Protein AF-J4KCQ3-F1 (afdb_monomer)

Foldseek 3Di:
DPDQDPLVRAFEEEEPDPPQLQLAPPHLLNVLCVLLNHHSQNVVVPGHGPDGDDLVSQVVSLGCAYEAEDDCPVVVRPSVVVVCVNLVDPSCCPRNCSVVVLYDYQPDCLSVDPDPSVSLVSLSVNCSGPNPVRPHPPPDDDDPPVPPDD

Secondary structure (DSSP, 8-state):
-PPPPPGGGPPEEEE--SSTTTTSTTSHHHHHHHHHT-EEHHHHTT--TTPPP-HHHHHHH--SEEE-----GGGTS-HHHHHHHHHT-GGGTTSHHHHTT-EE--SSGGGG--STTHHHHHHHHHHHHHGGGS---TT----GGGGS--

Sequence (150 aa):
RLKEVPPCERKTVVVISMSPTYGSRGGLFDGLCGMAGVTNGAAEIGLTAGQALTKEHIVAVNPDVLIVPVWNDHGSYDIEKFNREYLDDPGLQTVRAIRERQIYRPHEGYIYNASQDMIFGAQDIAHAAYGDIVPLPVHRHLSVVEGLSR

Mean predicted aligned error: 5.6 Å

Nearest PDB structures (foldseek):
  6b2x-assembly2_B  TM=7.186E-01  e=3.503E-04  Yersinia pestis
  5y8b-assembly1_A  TM=6.600E-01  e=6.572E-04  Roseiflexus sp. RS-1
  6b2x-assembly1_A  TM=6.975E-01  e=3.078E-03  Yersinia pestis
  3tny-assembly1_A  TM=5.822E-01  e=4.274E-02  Bacillus cereus
  4mx8-assembly6_F  TM=5.969E-01  e=4.721E-01  Xylanimonas cellulosilytica DSM 15894

Solvent-accessible surface area (backbone atoms only — not comparable to full-atom values): 8583 Å² total; per-residue (Å²): 127,82,73,80,56,54,79,92,73,34,47,30,34,38,63,54,51,99,55,47,36,53,44,10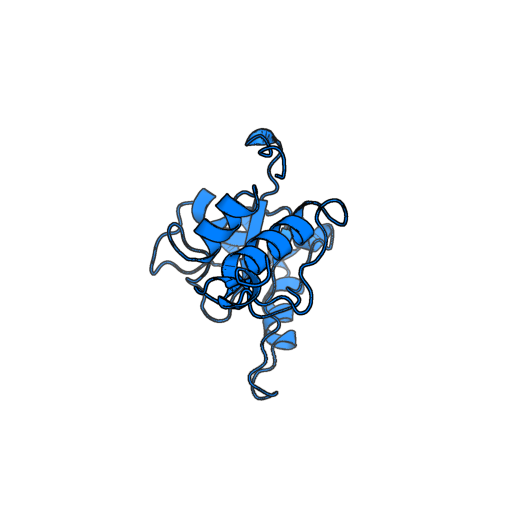,39,90,32,67,45,33,53,30,23,59,74,32,40,37,38,39,34,45,33,72,79,62,33,36,79,86,40,64,72,47,72,67,53,48,52,73,54,39,29,58,29,36,36,43,66,74,78,24,72,97,73,78,39,66,36,66,60,59,48,42,69,53,76,70,30,78,86,40,56,81,21,47,12,62,66,70,64,32,67,37,68,67,92,59,70,32,62,81,37,95,53,85,44,28,60,43,20,11,35,42,53,26,20,68,69,62,37,82,86,36,65,74,59,75,95,68,76,82,63,85,72,80,77,72,85,123

Radius of gyration: 15.69 Å; Cα contacts (8 Å, |Δi|>4): 249; chains: 1; bounding box: 38×26×57 Å

Structure (mmCIF, N/CA/C/O backbone):
data_AF-J4KCQ3-F1
#
_entry.id   AF-J4KCQ3-F1
#
loop_
_atom_site.group_PDB
_atom_site.id
_atom_site.type_symbol
_atom_site.label_atom_id
_atom_site.label_alt_id
_atom_site.label_comp_id
_atom_site.label_asym_id
_atom_site.label_entity_id
_atom_site.label_seq_id
_atom_site.pdbx_PDB_ins_code
_atom_site.Cartn_x
_atom_site.Cartn_y
_atom_site.Cartn_z
_atom_site.occupancy
_atom_site.B_iso_or_equiv
_atom_site.auth_seq_id
_atom_site.auth_comp_id
_atom_site.auth_asym_id
_atom_site.auth_atom_id
_atom_site.pdbx_PDB_model_num
ATOM 1 N N . ARG A 1 1 ? -7.948 -1.007 -24.284 1.00 40.28 1 ARG A N 1
ATOM 2 C CA . ARG A 1 1 ? -8.076 0.057 -23.259 1.00 40.28 1 ARG A CA 1
ATOM 3 C C . ARG A 1 1 ? -9.003 -0.502 -22.193 1.00 40.28 1 ARG A C 1
ATOM 5 O O . ARG A 1 1 ? -10.114 -0.865 -22.564 1.00 40.28 1 ARG A O 1
ATOM 12 N N . LEU A 1 2 ? -8.551 -0.665 -20.947 1.00 46.50 2 LEU A N 1
ATOM 13 C CA . LEU A 1 2 ? -9.486 -0.909 -19.844 1.00 46.50 2 LEU A CA 1
ATOM 14 C C . LEU A 1 2 ? -10.511 0.232 -19.886 1.00 46.50 2 LEU A C 1
ATOM 16 O O . LEU A 1 2 ? -10.121 1.392 -20.033 1.00 46.50 2 LEU A O 1
ATOM 20 N N . LYS A 1 3 ? -11.808 -0.095 -19.899 1.00 55.88 3 LYS A N 1
ATOM 21 C CA . LYS A 1 3 ? -12.841 0.922 -19.675 1.00 55.88 3 LYS A CA 1
ATOM 22 C C . LYS A 1 3 ? -12.528 1.541 -18.314 1.00 55.88 3 LYS A C 1
ATOM 24 O O . LYS A 1 3 ? -12.200 0.799 -17.392 1.00 55.88 3 LYS A O 1
ATOM 29 N N . GLU A 1 4 ? -12.545 2.867 -18.221 1.00 74.31 4 GLU A N 1
ATOM 30 C CA . GLU A 1 4 ? -12.280 3.553 -16.956 1.00 74.31 4 GLU A CA 1
ATOM 31 C C . GLU A 1 4 ? -13.200 2.980 -15.876 1.00 74.31 4 GLU A C 1
ATOM 33 O O . GLU A 1 4 ? -14.422 3.013 -16.026 1.00 74.31 4 GLU A O 1
ATOM 38 N N . VAL A 1 5 ? -12.612 2.415 -14.818 1.00 82.25 5 VAL A N 1
ATOM 39 C CA . VAL A 1 5 ? -13.381 1.930 -13.670 1.00 82.25 5 VAL A CA 1
ATOM 40 C C . VAL A 1 5 ? -14.007 3.156 -12.999 1.00 82.25 5 VAL A C 1
ATOM 42 O O . VAL A 1 5 ? -13.261 4.085 -12.632 1.00 82.25 5 VAL A O 1
ATOM 45 N N . PRO A 1 6 ? -15.347 3.212 -12.863 1.00 87.38 6 PRO A N 1
ATOM 46 C CA . PRO A 1 6 ? -16.005 4.352 -12.251 1.00 87.38 6 PRO A CA 1
ATOM 47 C C . PRO A 1 6 ? -15.518 4.524 -10.806 1.00 87.38 6 PRO A C 1
ATOM 49 O O . PRO A 1 6 ? -15.273 3.522 -10.135 1.00 87.38 6 PRO A O 1
ATOM 52 N N . PRO A 1 7 ? -15.385 5.761 -10.288 1.00 86.12 7 PRO A N 1
ATOM 53 C CA . PRO A 1 7 ? -14.803 6.003 -8.966 1.00 86.12 7 PRO A CA 1
ATOM 54 C C . PRO A 1 7 ? -15.418 5.183 -7.823 1.00 86.12 7 PRO A C 1
ATOM 56 O O . PRO A 1 7 ? -14.689 4.744 -6.944 1.00 86.12 7 PRO A O 1
ATOM 59 N N . CYS A 1 8 ? -16.731 4.931 -7.852 1.00 87.94 8 CYS A N 1
ATOM 60 C CA . CYS A 1 8 ? -17.436 4.142 -6.835 1.00 87.94 8 CYS A CA 1
ATOM 61 C C . CYS A 1 8 ? -17.141 2.633 -6.875 1.00 87.94 8 CYS A C 1
ATOM 63 O O . CYS A 1 8 ? -17.449 1.936 -5.912 1.00 87.94 8 CYS A O 1
ATOM 65 N N . GLU A 1 9 ? -16.566 2.127 -7.966 1.00 90.75 9 GLU A N 1
ATOM 66 C CA . GLU A 1 9 ? -16.207 0.714 -8.142 1.00 90.75 9 GLU A CA 1
ATOM 67 C C . GLU A 1 9 ? -14.705 0.464 -7.942 1.00 90.75 9 GLU A C 1
ATOM 69 O O . GLU A 1 9 ? -14.260 -0.686 -7.944 1.00 90.75 9 GLU A O 1
ATOM 74 N N . ARG A 1 10 ? -13.910 1.527 -7.758 1.00 95.50 10 ARG A N 1
ATOM 75 C CA . ARG A 1 10 ? -12.462 1.410 -7.578 1.00 95.50 10 ARG A CA 1
ATOM 76 C C . ARG A 1 10 ? -12.137 0.779 -6.235 1.00 95.50 10 ARG A C 1
ATOM 78 O O . ARG A 1 10 ? -12.600 1.245 -5.198 1.00 95.50 10 ARG A O 1
ATOM 85 N N . LYS A 1 11 ? -11.281 -0.240 -6.257 1.00 97.88 11 LYS A N 1
ATOM 86 C CA . LYS A 1 11 ? -10.711 -0.819 -5.037 1.00 97.88 11 LYS A CA 1
ATOM 87 C C . LYS A 1 11 ? -9.741 0.159 -4.383 1.00 97.88 11 LYS A C 1
ATOM 89 O O . LYS A 1 11 ? -8.966 0.813 -5.085 1.00 97.88 11 LYS A O 1
ATOM 94 N N . THR A 1 12 ? -9.748 0.228 -3.057 1.00 98.50 12 THR A N 1
ATOM 95 C CA . THR A 1 12 ? -8.754 0.993 -2.297 1.00 98.50 12 THR A CA 1
ATOM 96 C C . THR A 1 12 ? -7.517 0.137 -2.052 1.00 98.50 12 THR A C 1
ATOM 98 O O . THR A 1 12 ? -7.601 -0.958 -1.496 1.00 98.50 12 THR A O 1
ATOM 101 N N . VAL A 1 13 ? -6.354 0.647 -2.452 1.00 98.50 13 VAL A N 1
ATOM 102 C CA . VAL A 1 13 ? -5.063 -0.040 -2.370 1.00 98.50 13 VAL A CA 1
ATOM 103 C C . VAL A 1 13 ? -4.105 0.766 -1.502 1.00 98.50 13 VAL A C 1
ATOM 105 O O . VAL A 1 13 ? -4.005 1.989 -1.627 1.00 98.50 13 VAL A O 1
ATOM 108 N N . VAL A 1 14 ? -3.374 0.073 -0.633 1.00 98.31 14 VAL A N 1
ATOM 109 C CA . VAL A 1 14 ? -2.279 0.637 0.168 1.00 98.31 14 VAL A CA 1
ATOM 110 C C . VAL A 1 14 ? -1.010 -0.163 -0.088 1.00 98.31 14 VAL A C 1
ATOM 112 O O . VAL A 1 14 ? -1.052 -1.388 -0.141 1.00 98.31 14 VAL A O 1
ATOM 115 N N . VAL A 1 15 ? 0.124 0.528 -0.210 1.00 97.19 15 VAL A N 1
ATOM 116 C CA . VAL A 1 15 ? 1.456 -0.084 -0.262 1.00 97.19 15 VAL A CA 1
ATOM 117 C C . VAL A 1 15 ? 2.199 0.164 1.044 1.00 97.19 15 VAL A C 1
ATOM 119 O O . VAL A 1 15 ? 2.328 1.304 1.491 1.00 97.19 15 VAL A O 1
ATOM 122 N N . ILE A 1 16 ? 2.710 -0.905 1.647 1.00 95.25 16 ILE A N 1
ATOM 123 C CA . ILE A 1 16 ? 3.712 -0.815 2.709 1.00 95.25 16 ILE A CA 1
ATOM 124 C C . ILE A 1 16 ? 5.086 -0.853 2.034 1.00 95.25 16 ILE A C 1
ATOM 126 O O . ILE A 1 16 ? 5.298 -1.565 1.055 1.00 95.25 16 ILE A O 1
ATOM 130 N N . SER A 1 17 ? 6.031 -0.053 2.518 1.00 92.19 17 SER A N 1
ATOM 131 C CA . SER A 1 17 ? 7.371 0.041 1.943 1.00 92.19 17 SER A CA 1
ATOM 132 C C . SER A 1 17 ? 8.400 0.294 3.034 1.00 92.19 17 SER A C 1
ATOM 134 O O . SER A 1 17 ? 8.111 0.963 4.025 1.00 92.19 17 SER A O 1
ATOM 136 N N . MET A 1 18 ? 9.625 -0.188 2.815 1.00 88.50 18 MET A N 1
ATOM 137 C CA . MET A 1 18 ? 10.792 0.178 3.627 1.00 88.50 18 MET A CA 1
ATOM 138 C C . MET A 1 18 ? 11.070 1.691 3.573 1.00 88.50 18 MET A C 1
ATOM 140 O O . MET A 1 18 ? 11.690 2.238 4.479 1.00 88.50 18 MET A O 1
ATOM 144 N N . SER A 1 19 ? 10.584 2.379 2.531 1.00 91.00 19 SER A N 1
ATOM 145 C CA . SER A 1 19 ? 10.477 3.837 2.489 1.00 91.00 19 SER A CA 1
ATOM 146 C C . SER A 1 19 ? 9.050 4.251 2.885 1.00 91.00 19 SER A C 1
ATOM 148 O O . SER A 1 19 ? 8.142 4.193 2.051 1.00 91.00 19 SER A O 1
ATOM 150 N N . PRO A 1 20 ? 8.805 4.666 4.142 1.00 91.00 20 PRO A N 1
ATOM 151 C CA . PRO A 1 20 ? 7.450 4.809 4.684 1.00 91.00 20 PRO A CA 1
ATOM 152 C C . PRO A 1 20 ? 6.631 5.949 4.055 1.00 91.00 20 PRO A C 1
ATOM 154 O O . PRO A 1 20 ? 5.424 6.030 4.268 1.00 91.00 20 PRO A O 1
ATOM 157 N N . THR A 1 21 ? 7.259 6.833 3.277 1.00 93.81 21 THR A N 1
ATOM 158 C CA . THR A 1 21 ? 6.611 7.964 2.587 1.00 93.81 21 THR A CA 1
ATOM 159 C C . THR A 1 21 ? 6.223 7.648 1.136 1.00 93.81 21 THR A C 1
ATOM 161 O O . THR A 1 21 ? 5.572 8.462 0.477 1.00 93.81 21 THR A O 1
ATOM 164 N N . TYR A 1 22 ? 6.602 6.473 0.623 1.00 94.12 22 TYR A N 1
ATOM 165 C CA . TYR A 1 22 ? 6.498 6.112 -0.794 1.00 94.12 22 TYR A CA 1
ATOM 166 C C . TYR A 1 22 ? 5.060 6.146 -1.356 1.00 94.12 22 TYR A C 1
ATOM 168 O O . TYR A 1 22 ? 4.862 6.532 -2.505 1.00 94.12 22 TYR A O 1
ATOM 176 N N . GLY A 1 23 ? 4.054 5.801 -0.545 1.00 93.50 23 GLY A N 1
ATOM 177 C CA . GLY A 1 23 ? 2.642 5.789 -0.956 1.00 93.50 23 GLY A CA 1
ATOM 178 C C . GLY A 1 23 ? 1.947 7.159 -0.977 1.00 93.50 23 GLY A C 1
ATOM 179 O O . GLY A 1 23 ? 0.762 7.229 -1.298 1.00 93.50 23 GLY A O 1
ATOM 180 N N . SER A 1 24 ? 2.637 8.240 -0.605 1.00 94.31 24 SER A N 1
ATOM 181 C CA . SER A 1 24 ? 2.030 9.570 -0.462 1.00 94.31 24 SER A CA 1
ATOM 182 C C . SER A 1 24 ? 1.490 10.151 -1.778 1.00 94.31 24 SER A C 1
ATOM 184 O O . SER A 1 24 ? 1.930 9.815 -2.881 1.00 94.31 24 SER A O 1
ATOM 186 N N . ARG A 1 25 ? 0.513 11.056 -1.648 1.00 96.75 25 ARG A N 1
ATOM 187 C CA . ARG A 1 25 ? -0.117 11.779 -2.756 1.00 96.75 25 ARG A CA 1
ATOM 188 C C . ARG A 1 25 ? 0.919 12.495 -3.623 1.00 96.75 25 ARG A C 1
ATOM 190 O O . ARG A 1 25 ? 1.821 13.152 -3.106 1.00 96.75 25 ARG A O 1
ATOM 197 N N . GLY A 1 26 ? 0.737 12.422 -4.940 1.00 94.12 26 GLY A N 1
ATOM 198 C CA . GLY A 1 26 ? 1.627 13.034 -5.929 1.00 94.12 26 GLY A CA 1
ATOM 199 C C . GLY A 1 26 ? 2.943 12.281 -6.161 1.00 94.12 26 GLY A C 1
ATOM 200 O O . GLY A 1 26 ? 3.723 12.692 -7.017 1.00 94.12 26 GLY A O 1
ATOM 201 N N . GLY A 1 27 ? 3.196 11.191 -5.429 1.00 93.75 27 GLY A N 1
ATOM 202 C CA . GLY A 1 27 ? 4.321 10.293 -5.673 1.00 93.75 27 GLY A CA 1
ATOM 203 C C . GLY A 1 27 ? 4.073 9.320 -6.831 1.00 93.75 27 GLY A C 1
ATOM 204 O O . GLY A 1 27 ? 2.981 9.249 -7.394 1.00 93.75 27 GLY A O 1
ATOM 205 N N . LEU A 1 28 ? 5.095 8.518 -7.152 1.00 94.12 28 LEU A N 1
ATOM 206 C CA . LEU A 1 28 ? 5.020 7.494 -8.202 1.00 94.12 28 LEU A CA 1
ATOM 207 C C . LEU A 1 28 ? 3.837 6.543 -7.983 1.00 94.12 28 LEU A C 1
ATOM 209 O O . LEU A 1 28 ? 3.037 6.346 -8.893 1.00 94.12 28 LEU A O 1
ATOM 213 N N . PHE A 1 29 ? 3.699 5.999 -6.771 1.00 95.81 29 PHE A N 1
ATOM 214 C CA . PHE A 1 29 ? 2.633 5.050 -6.455 1.00 95.81 29 PHE A CA 1
ATOM 215 C C . PHE A 1 29 ? 1.233 5.643 -6.669 1.00 95.81 29 PHE A C 1
ATOM 217 O O . PHE A 1 29 ? 0.355 4.970 -7.200 1.00 95.81 29 PHE A O 1
ATOM 224 N N . ASP A 1 30 ? 1.036 6.920 -6.332 1.00 96.56 30 ASP A N 1
ATOM 225 C CA . ASP A 1 30 ? -0.230 7.624 -6.553 1.00 96.56 30 ASP A CA 1
ATOM 226 C C . ASP A 1 30 ? -0.573 7.725 -8.049 1.00 96.56 30 ASP A C 1
ATOM 228 O O . ASP A 1 30 ? -1.698 7.434 -8.464 1.00 96.56 30 ASP A O 1
ATOM 232 N N . GLY A 1 31 ? 0.424 8.049 -8.880 1.00 94.88 31 GLY A N 1
ATOM 233 C CA . GLY A 1 31 ? 0.283 8.052 -10.337 1.00 94.88 31 GLY A CA 1
ATOM 234 C C . GLY A 1 31 ? -0.063 6.671 -10.900 1.00 94.88 31 GLY A C 1
ATOM 235 O O . GLY A 1 31 ? -0.973 6.547 -11.723 1.00 94.88 31 GLY A O 1
ATOM 236 N N . LEU A 1 32 ? 0.604 5.623 -10.408 1.00 95.19 32 LEU A N 1
ATOM 237 C CA . LEU A 1 32 ? 0.323 4.244 -10.805 1.00 95.19 32 LEU A CA 1
ATOM 238 C C . LEU A 1 32 ? -1.092 3.808 -10.416 1.00 95.19 32 LEU A C 1
ATOM 240 O O . LEU A 1 32 ? -1.771 3.188 -11.231 1.00 95.19 32 LEU A O 1
ATOM 244 N N . CYS A 1 33 ? -1.572 4.177 -9.226 1.00 95.75 33 CYS A N 1
ATOM 245 C CA . CYS A 1 33 ? -2.952 3.926 -8.808 1.00 95.75 33 CYS A CA 1
ATOM 246 C C . CYS A 1 33 ? -3.964 4.589 -9.755 1.00 95.75 33 CYS A C 1
ATOM 248 O O . CYS 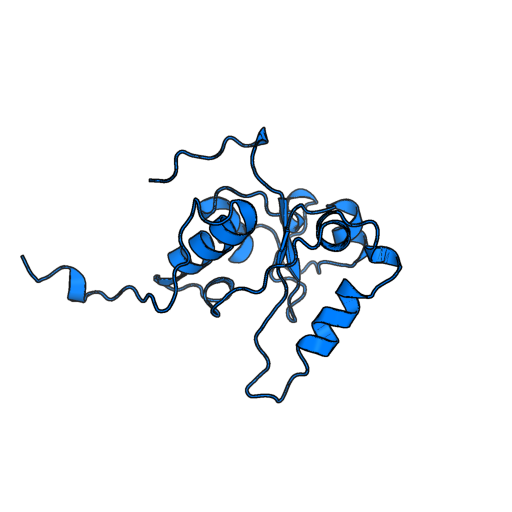A 1 33 ? -4.948 3.961 -10.155 1.00 95.75 33 CYS A O 1
ATOM 250 N N . GLY A 1 34 ? -3.690 5.828 -10.178 1.00 94.88 34 GLY A N 1
ATOM 251 C CA . GLY A 1 34 ? -4.492 6.525 -11.183 1.00 94.88 34 GLY A CA 1
ATOM 252 C C . GLY A 1 34 ? -4.546 5.780 -12.521 1.00 94.88 34 GLY A C 1
ATOM 253 O O . GLY A 1 34 ? -5.628 5.594 -13.076 1.00 94.88 34 GLY A O 1
ATOM 254 N N . MET A 1 35 ? -3.400 5.298 -13.012 1.00 93.12 35 MET A N 1
ATOM 255 C CA . MET A 1 35 ? -3.301 4.515 -14.253 1.00 93.12 35 MET A CA 1
ATOM 256 C C . MET A 1 35 ? -3.981 3.142 -14.148 1.00 93.12 35 MET A C 1
ATOM 258 O O . MET A 1 35 ? -4.605 2.687 -15.106 1.00 93.12 35 MET A O 1
ATOM 262 N N . ALA A 1 36 ? -3.877 2.498 -12.985 1.00 93.81 36 ALA A N 1
ATOM 263 C CA . ALA A 1 36 ? -4.481 1.205 -12.678 1.00 93.81 36 ALA A CA 1
ATOM 264 C C . ALA A 1 36 ? -6.006 1.280 -12.488 1.00 93.81 36 ALA A C 1
ATOM 266 O O . ALA A 1 36 ? -6.683 0.252 -12.476 1.00 93.81 36 ALA A O 1
ATOM 267 N N . GLY A 1 37 ? -6.558 2.488 -12.328 1.00 95.12 37 GLY A N 1
ATOM 268 C CA . GLY A 1 37 ? -7.971 2.685 -12.033 1.00 95.12 37 GLY A CA 1
ATOM 269 C C . GLY A 1 37 ? -8.344 2.219 -10.627 1.00 95.12 37 GLY A C 1
ATOM 270 O O . GLY A 1 37 ? -9.427 1.674 -10.447 1.00 95.12 37 GLY A O 1
ATOM 271 N N . VAL A 1 38 ? -7.467 2.412 -9.641 1.00 97.06 38 VAL A N 1
ATOM 272 C CA . VAL A 1 38 ? -7.712 2.116 -8.218 1.00 97.06 38 VAL A CA 1
ATOM 273 C C . VAL A 1 38 ? -7.650 3.402 -7.386 1.00 97.06 38 VAL A C 1
ATOM 275 O O . VAL A 1 38 ? -7.258 4.460 -7.884 1.00 97.06 38 VAL A O 1
ATOM 278 N N . THR A 1 39 ? -8.040 3.330 -6.117 1.00 97.94 39 THR A N 1
ATOM 279 C CA . THR A 1 39 ? -7.905 4.436 -5.159 1.00 97.94 39 THR A CA 1
ATOM 280 C C . THR A 1 39 ? -6.648 4.232 -4.317 1.00 97.94 39 THR A C 1
ATOM 282 O O . THR A 1 39 ? -6.501 3.201 -3.666 1.00 97.94 39 THR A O 1
ATOM 285 N N . ASN A 1 40 ? -5.737 5.209 -4.302 1.00 98.12 40 ASN A N 1
ATOM 286 C CA . ASN A 1 40 ? -4.603 5.203 -3.377 1.00 98.12 40 ASN A CA 1
ATOM 287 C C . ASN A 1 40 ? -5.080 5.601 -1.973 1.00 98.12 40 ASN A C 1
ATOM 289 O O . ASN A 1 40 ? -5.360 6.774 -1.720 1.00 98.12 40 ASN A O 1
ATOM 293 N N . GLY A 1 41 ? -5.132 4.638 -1.056 1.00 98.12 41 GLY A N 1
ATOM 294 C CA . GLY A 1 41 ? -5.652 4.860 0.290 1.00 98.12 41 GLY A CA 1
ATOM 295 C C . GLY A 1 41 ? -4.845 5.872 1.109 1.00 98.12 41 GLY A C 1
ATOM 296 O O . GLY A 1 41 ? -5.419 6.676 1.835 1.00 98.12 41 GLY A O 1
ATOM 297 N N . ALA A 1 42 ? -3.518 5.915 0.945 1.00 97.50 42 ALA A N 1
ATOM 298 C CA . ALA A 1 42 ? -2.679 6.906 1.625 1.00 97.50 42 ALA A CA 1
ATOM 299 C C . ALA A 1 42 ? -2.986 8.335 1.147 1.00 97.50 42 ALA A C 1
ATOM 301 O O . ALA A 1 42 ? -3.067 9.266 1.950 1.00 97.50 42 ALA A O 1
ATOM 302 N N . ALA A 1 43 ? -3.201 8.511 -0.159 1.00 96.94 43 ALA A N 1
ATOM 303 C CA . ALA A 1 43 ? -3.619 9.794 -0.703 1.00 96.94 43 ALA A CA 1
ATOM 304 C C . ALA A 1 43 ? -5.042 10.158 -0.257 1.00 96.94 43 ALA A C 1
ATOM 306 O O . ALA A 1 43 ? -5.284 11.326 0.049 1.00 96.94 43 ALA A O 1
ATOM 307 N N . GLU A 1 44 ? -5.968 9.196 -0.191 1.00 96.19 44 GLU A N 1
ATOM 308 C CA . GLU A 1 44 ? -7.365 9.395 0.230 1.00 96.19 44 GLU A CA 1
ATOM 309 C C . GLU A 1 44 ? -7.470 10.060 1.610 1.00 96.19 44 GLU A C 1
ATOM 311 O O . GLU A 1 44 ? -8.206 11.033 1.764 1.00 96.19 44 GLU A O 1
ATOM 316 N N . ILE A 1 45 ? -6.651 9.626 2.573 1.00 96.25 45 ILE A N 1
ATOM 317 C CA . ILE A 1 45 ? -6.576 10.237 3.913 1.00 96.25 45 ILE A CA 1
ATOM 318 C C . ILE A 1 45 ? -5.677 11.485 3.980 1.00 96.25 45 ILE A C 1
ATOM 320 O O . ILE A 1 45 ? -5.441 12.029 5.055 1.00 96.25 45 ILE A O 1
ATOM 324 N N . GLY A 1 46 ? -5.170 11.954 2.840 1.00 95.94 46 GLY A N 1
ATOM 325 C CA . GLY A 1 46 ? -4.451 13.221 2.730 1.00 95.94 46 GLY A CA 1
ATOM 326 C C . GLY A 1 46 ? -2.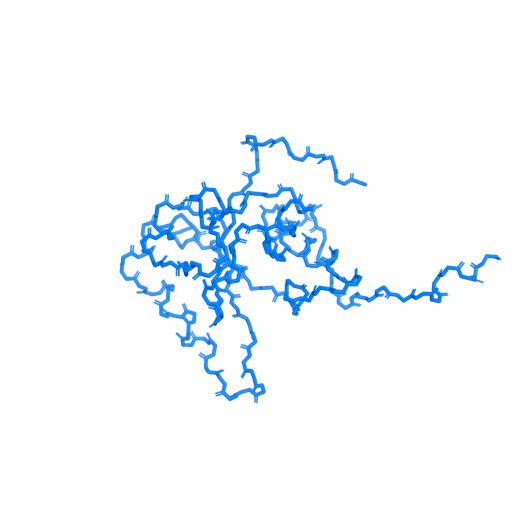954 13.162 3.027 1.00 95.94 46 GLY A C 1
ATOM 327 O O . GLY A 1 46 ? -2.362 14.223 3.218 1.00 95.94 46 GLY A O 1
ATOM 328 N N . LEU A 1 47 ? -2.316 11.983 3.036 1.00 97.19 47 LEU A N 1
ATOM 329 C CA . LEU A 1 47 ? -0.860 11.912 3.196 1.00 97.19 47 LEU A CA 1
ATOM 330 C C . LEU A 1 47 ? -0.156 12.517 1.980 1.00 97.19 47 LEU A C 1
ATOM 332 O O . LEU A 1 47 ? -0.382 12.117 0.838 1.00 97.19 47 LEU A O 1
ATOM 336 N N . THR A 1 48 ? 0.734 13.464 2.244 1.00 96.12 48 THR A N 1
ATOM 337 C CA . THR A 1 48 ? 1.543 14.188 1.258 1.00 96.12 48 THR A CA 1
ATOM 338 C C . THR A 1 48 ? 3.035 13.909 1.459 1.00 96.12 48 THR A C 1
ATOM 340 O O . THR A 1 48 ? 3.432 13.196 2.384 1.00 96.12 48 THR A O 1
ATOM 343 N N . ALA A 1 49 ? 3.874 14.425 0.558 1.00 92.25 49 ALA A N 1
ATOM 344 C CA . ALA A 1 49 ? 5.309 14.159 0.556 1.00 92.25 49 ALA A CA 1
ATOM 345 C C . ALA A 1 49 ? 5.966 14.420 1.928 1.00 92.25 49 ALA A C 1
ATOM 347 O O . ALA A 1 49 ? 5.763 15.461 2.549 1.00 92.25 49 ALA A O 1
ATOM 348 N N . GLY A 1 50 ? 6.773 13.461 2.390 1.00 91.06 50 GLY A N 1
ATOM 349 C CA . GLY A 1 50 ? 7.449 13.510 3.693 1.00 91.06 50 GLY A CA 1
ATOM 350 C C . GLY A 1 50 ? 6.631 12.955 4.865 1.00 91.06 50 GLY A C 1
ATOM 351 O O . GLY A 1 50 ? 7.202 12.714 5.926 1.00 91.06 50 GLY A O 1
ATOM 352 N N . GLN A 1 51 ? 5.333 12.690 4.688 1.00 95.00 51 GLN A N 1
ATOM 353 C CA . GLN A 1 51 ? 4.493 12.077 5.718 1.00 95.00 51 GLN A CA 1
ATOM 354 C C . GLN A 1 51 ? 4.516 10.551 5.595 1.00 95.00 51 GLN A C 1
ATOM 356 O O . GLN A 1 51 ? 4.270 9.992 4.526 1.00 95.00 51 GLN A O 1
ATOM 361 N N . ALA A 1 52 ? 4.840 9.877 6.696 1.00 95.56 52 ALA A N 1
ATOM 362 C CA . ALA A 1 52 ? 4.906 8.424 6.756 1.00 95.56 52 ALA A CA 1
ATOM 363 C C . ALA A 1 52 ? 3.507 7.797 6.872 1.00 95.56 52 ALA A C 1
ATOM 365 O O . ALA A 1 52 ? 2.664 8.260 7.646 1.00 95.56 52 ALA A O 1
ATOM 366 N N . LEU A 1 53 ? 3.285 6.696 6.155 1.00 97.12 53 LEU A N 1
ATOM 367 C CA . LEU A 1 53 ? 2.165 5.799 6.422 1.00 97.12 53 LEU A CA 1
ATOM 368 C C . LEU A 1 53 ? 2.399 5.102 7.773 1.00 97.12 53 LEU A C 1
ATOM 370 O O . LEU A 1 53 ? 3.450 4.499 7.983 1.00 97.12 53 LEU A O 1
ATOM 374 N N . THR A 1 54 ? 1.426 5.175 8.682 1.00 97.31 54 THR A N 1
ATOM 375 C CA . THR A 1 54 ? 1.480 4.504 9.993 1.00 97.31 54 THR A CA 1
ATOM 376 C C . THR A 1 54 ? 0.472 3.360 10.039 1.00 97.31 54 THR A C 1
ATOM 378 O O . THR A 1 54 ? -0.386 3.240 9.162 1.00 97.31 54 THR A O 1
ATOM 381 N N . LYS A 1 55 ? 0.538 2.518 11.073 1.00 97.88 55 LYS A N 1
ATOM 382 C CA . LYS A 1 55 ? -0.423 1.421 11.252 1.00 97.88 55 LYS A CA 1
ATOM 383 C C . LYS A 1 55 ? -1.841 1.950 11.486 1.00 97.88 55 LYS A C 1
ATOM 385 O O . LYS A 1 55 ? -2.792 1.426 10.920 1.00 97.88 55 LYS A O 1
ATOM 390 N N . GLU A 1 56 ? -1.980 3.050 12.217 1.00 97.81 56 GLU A N 1
ATOM 391 C CA . GLU A 1 56 ? -3.258 3.728 12.458 1.00 97.81 56 GLU A CA 1
ATOM 392 C C . GLU A 1 56 ? -3.858 4.260 11.154 1.00 97.81 56 GLU A C 1
ATOM 394 O O . GLU A 1 56 ? -5.061 4.134 10.934 1.00 97.81 56 GLU A O 1
ATOM 399 N N . HIS A 1 57 ? -3.023 4.786 10.251 1.00 98.25 57 HIS A N 1
ATOM 400 C CA . HIS A 1 57 ? -3.463 5.166 8.911 1.00 98.25 57 HIS A CA 1
ATOM 401 C C . HIS A 1 57 ? -3.984 3.959 8.119 1.00 98.25 57 HIS A C 1
ATOM 403 O O . HIS A 1 57 ? -5.019 4.068 7.469 1.00 98.25 57 HIS A O 1
ATOM 409 N N . ILE A 1 58 ? -3.328 2.796 8.204 1.00 98.38 58 ILE A N 1
ATOM 410 C CA . ILE A 1 58 ? -3.796 1.567 7.539 1.00 98.38 58 ILE A CA 1
ATOM 411 C C . ILE A 1 58 ? -5.167 1.135 8.087 1.00 98.38 58 ILE A C 1
ATOM 413 O O . ILE A 1 58 ? -6.045 0.775 7.302 1.00 98.38 58 ILE A O 1
ATOM 417 N N . VAL A 1 59 ? -5.384 1.222 9.405 1.00 98.31 59 VAL A N 1
ATOM 418 C CA . VAL A 1 59 ? -6.696 0.957 10.030 1.00 98.31 59 VAL A CA 1
ATOM 419 C C . VAL A 1 59 ? -7.751 1.958 9.558 1.00 98.31 59 VAL A C 1
ATOM 421 O O . VAL A 1 59 ? -8.860 1.551 9.224 1.00 98.31 59 VAL A O 1
ATOM 424 N N . ALA A 1 60 ? -7.414 3.250 9.510 1.00 97.44 60 ALA A N 1
ATOM 425 C CA . ALA A 1 60 ? -8.337 4.309 9.102 1.00 97.44 60 ALA A CA 1
ATOM 426 C C . ALA A 1 60 ? -8.763 4.185 7.631 1.00 97.44 60 ALA A C 1
ATOM 428 O O . ALA A 1 60 ? -9.938 4.361 7.318 1.00 97.44 60 ALA A O 1
ATOM 429 N N . VAL A 1 61 ? -7.821 3.853 6.744 1.00 98.00 61 VAL A N 1
ATOM 430 C CA . VAL A 1 61 ? -8.083 3.605 5.318 1.00 98.00 61 VAL A CA 1
ATOM 431 C C . VAL A 1 61 ? -8.875 2.314 5.115 1.00 98.00 61 VAL A C 1
ATOM 433 O O . VAL A 1 61 ? -9.772 2.268 4.279 1.00 98.00 61 VAL A O 1
ATOM 436 N N . ASN A 1 62 ? -8.533 1.258 5.860 1.00 98.50 62 ASN A N 1
ATOM 437 C CA . ASN A 1 62 ? -9.133 -0.071 5.750 1.00 98.50 62 ASN A CA 1
ATOM 438 C C . ASN A 1 62 ? -9.172 -0.617 4.297 1.00 98.50 62 ASN A C 1
ATOM 440 O O . ASN A 1 62 ? -10.257 -0.884 3.769 1.00 98.50 62 ASN A O 1
ATOM 444 N N . PRO A 1 63 ? -8.007 -0.761 3.631 1.00 98.62 63 PRO A N 1
ATOM 445 C CA . PRO A 1 63 ? -7.929 -1.025 2.194 1.00 98.62 63 PRO A CA 1
ATOM 446 C C . PRO A 1 63 ? -8.525 -2.376 1.778 1.00 98.62 63 PRO A C 1
ATOM 448 O O . PRO A 1 63 ? -8.523 -3.338 2.550 1.00 98.62 63 PRO A O 1
ATOM 451 N N . ASP A 1 64 ? -8.956 -2.459 0.517 1.00 98.69 64 ASP A N 1
ATOM 452 C CA . ASP A 1 64 ? -9.342 -3.713 -0.137 1.00 98.69 64 ASP A CA 1
ATOM 453 C C . ASP A 1 64 ? -8.129 -4.595 -0.432 1.00 98.69 64 ASP A C 1
ATOM 455 O O . ASP A 1 64 ? -8.222 -5.810 -0.301 1.00 98.69 64 ASP A O 1
ATOM 459 N N . VAL A 1 65 ? -6.997 -3.990 -0.810 1.00 98.56 65 VAL A N 1
ATOM 460 C CA . VAL A 1 65 ? -5.747 -4.696 -1.125 1.00 98.56 65 VAL A CA 1
ATOM 461 C C . VAL A 1 65 ? -4.580 -4.050 -0.393 1.00 98.56 65 VAL A C 1
ATOM 463 O O . VAL A 1 65 ? -4.406 -2.828 -0.421 1.00 98.56 65 VAL A O 1
ATOM 466 N N . LEU A 1 66 ? -3.747 -4.886 0.224 1.00 98.44 66 LEU A N 1
ATOM 467 C CA . LEU A 1 66 ? -2.501 -4.473 0.855 1.00 98.44 66 LEU A CA 1
ATOM 468 C C . LEU A 1 66 ? -1.317 -5.025 0.062 1.00 98.44 66 LEU A C 1
ATOM 470 O O . LEU A 1 66 ? -1.094 -6.234 0.022 1.00 98.44 66 LEU A O 1
ATOM 474 N N . ILE A 1 67 ? -0.558 -4.131 -0.564 1.00 97.19 67 ILE A N 1
ATOM 475 C CA . ILE A 1 67 ? 0.673 -4.468 -1.275 1.00 97.19 67 ILE A CA 1
ATOM 476 C C . ILE A 1 67 ? 1.825 -4.481 -0.271 1.00 97.19 67 ILE A C 1
ATOM 478 O O . ILE A 1 67 ? 2.050 -3.497 0.439 1.00 97.19 67 ILE A O 1
ATOM 482 N N . VAL A 1 68 ? 2.567 -5.587 -0.234 1.00 95.38 68 VAL A N 1
ATOM 483 C CA . VAL A 1 68 ? 3.748 -5.760 0.621 1.00 95.38 68 VAL A CA 1
ATOM 484 C C . VAL A 1 68 ? 5.019 -5.854 -0.228 1.00 95.38 68 VAL A C 1
ATOM 486 O O . VAL A 1 68 ? 4.972 -6.379 -1.344 1.00 95.38 68 VAL A O 1
ATOM 489 N N . PRO A 1 69 ? 6.161 -5.339 0.254 1.00 91.19 69 PRO A N 1
ATOM 490 C CA . PRO A 1 69 ? 7.394 -5.349 -0.514 1.00 91.19 69 PRO A CA 1
ATOM 491 C C . PRO A 1 69 ? 7.975 -6.765 -0.634 1.00 91.19 69 PRO A C 1
ATOM 493 O O . PRO A 1 69 ? 7.813 -7.611 0.247 1.00 91.19 69 PRO A O 1
ATOM 496 N N . VAL A 1 70 ? 8.684 -6.998 -1.741 1.00 86.94 70 VAL A N 1
ATOM 497 C CA . VAL A 1 70 ? 9.367 -8.269 -2.059 1.00 86.94 70 VAL A CA 1
ATOM 498 C C . VAL A 1 70 ? 10.888 -8.128 -2.164 1.00 86.94 70 VAL A C 1
ATOM 500 O O . VAL A 1 70 ? 11.605 -9.124 -2.176 1.00 86.94 70 VAL A O 1
ATOM 503 N N . TRP A 1 71 ? 11.400 -6.897 -2.251 1.00 80.81 71 TRP A N 1
ATOM 504 C CA . TRP A 1 71 ? 12.832 -6.643 -2.398 1.00 80.81 71 TRP A CA 1
ATOM 505 C C . TRP A 1 71 ? 13.570 -6.916 -1.084 1.00 80.81 71 TRP A C 1
ATOM 507 O O . TRP A 1 71 ? 13.183 -6.403 -0.038 1.00 80.81 71 TRP A O 1
ATOM 517 N N . ASN A 1 72 ? 14.636 -7.715 -1.149 1.00 78.06 72 ASN A N 1
ATOM 518 C CA . ASN A 1 72 ? 15.375 -8.208 0.016 1.00 78.06 72 ASN A CA 1
ATOM 519 C C . ASN A 1 72 ? 16.885 -7.900 -0.027 1.00 78.06 72 ASN A C 1
ATOM 521 O O . ASN A 1 72 ? 17.649 -8.527 0.704 1.00 78.06 72 ASN A O 1
ATOM 525 N N . ASP A 1 73 ? 17.323 -6.983 -0.897 1.00 75.69 73 ASP A N 1
ATOM 526 C CA . ASP A 1 73 ? 18.731 -6.586 -1.069 1.00 75.69 73 ASP A CA 1
ATOM 527 C C . ASP A 1 73 ? 19.718 -7.764 -1.187 1.00 75.69 73 ASP A C 1
ATOM 529 O O . ASP A 1 73 ? 20.623 -7.939 -0.366 1.00 75.69 73 ASP A O 1
ATOM 533 N N . HIS A 1 74 ? 19.490 -8.652 -2.160 1.00 76.19 74 HIS A N 1
ATOM 534 C CA . HIS A 1 74 ? 20.285 -9.875 -2.344 1.00 76.19 74 HIS A CA 1
ATOM 535 C C . HIS A 1 74 ? 20.382 -10.754 -1.077 1.00 76.19 74 HIS A C 1
ATOM 537 O O . HIS A 1 74 ? 21.370 -11.457 -0.870 1.00 76.19 74 HIS A O 1
ATOM 543 N N . GLY A 1 75 ? 19.343 -10.732 -0.236 1.00 73.31 75 GLY A N 1
ATOM 544 C CA . GLY A 1 75 ? 19.267 -11.488 1.017 1.00 73.31 75 GLY A CA 1
ATOM 545 C C . GLY A 1 75 ? 19.798 -10.748 2.248 1.00 73.31 75 GLY A C 1
ATOM 546 O O . GLY A 1 75 ? 19.758 -11.307 3.341 1.00 73.31 75 GLY A O 1
ATOM 547 N N . SER A 1 76 ? 20.259 -9.504 2.102 1.00 78.31 76 SER A N 1
ATOM 548 C CA . SER A 1 76 ? 20.749 -8.683 3.221 1.00 78.31 76 SER A CA 1
ATOM 549 C C . SER A 1 76 ? 19.615 -8.131 4.090 1.00 78.31 76 SER A C 1
ATOM 551 O O . SER A 1 76 ? 19.848 -7.742 5.235 1.00 78.31 76 SER A O 1
ATOM 553 N N . TYR A 1 77 ? 18.384 -8.111 3.569 1.00 80.75 77 TYR A N 1
ATOM 554 C CA . TYR A 1 77 ? 17.201 -7.633 4.275 1.00 80.75 77 TYR A CA 1
ATOM 555 C C . TYR A 1 77 ? 16.168 -8.751 4.460 1.00 80.75 77 TYR A C 1
ATOM 557 O O . TYR A 1 77 ? 15.732 -9.380 3.495 1.00 80.75 77 TYR A O 1
ATOM 565 N N . ASP A 1 78 ? 15.732 -8.985 5.702 1.00 88.25 78 ASP A N 1
ATOM 566 C CA . ASP A 1 78 ? 14.665 -9.947 6.008 1.00 88.25 78 ASP A CA 1
ATOM 567 C C . ASP A 1 78 ? 13.295 -9.327 5.701 1.00 88.25 78 ASP A C 1
ATOM 569 O O . ASP A 1 78 ? 12.584 -8.822 6.575 1.00 88.25 78 ASP A O 1
ATOM 573 N N . ILE A 1 79 ? 12.947 -9.336 4.414 1.00 89.75 79 ILE A N 1
ATOM 574 C CA . ILE A 1 79 ? 11.704 -8.742 3.923 1.00 89.75 79 ILE A CA 1
ATOM 575 C C . ILE A 1 79 ? 10.464 -9.438 4.487 1.00 89.75 79 ILE A C 1
ATOM 577 O O . ILE A 1 79 ? 9.451 -8.797 4.751 1.00 89.75 79 ILE A O 1
ATOM 581 N N . GLU A 1 80 ? 10.551 -10.741 4.757 1.00 91.25 80 GLU A N 1
ATOM 582 C CA . GLU A 1 80 ? 9.440 -11.480 5.345 1.00 91.25 80 GLU A CA 1
ATOM 583 C C . GLU A 1 80 ? 9.246 -11.115 6.816 1.00 91.25 80 GLU A C 1
ATOM 585 O O . GLU A 1 80 ? 8.107 -11.034 7.272 1.00 91.25 80 GLU A O 1
ATOM 590 N N . LYS A 1 81 ? 10.318 -10.838 7.567 1.00 93.44 81 LYS A N 1
ATOM 591 C CA . LYS A 1 81 ? 10.193 -10.258 8.909 1.00 93.44 81 LYS A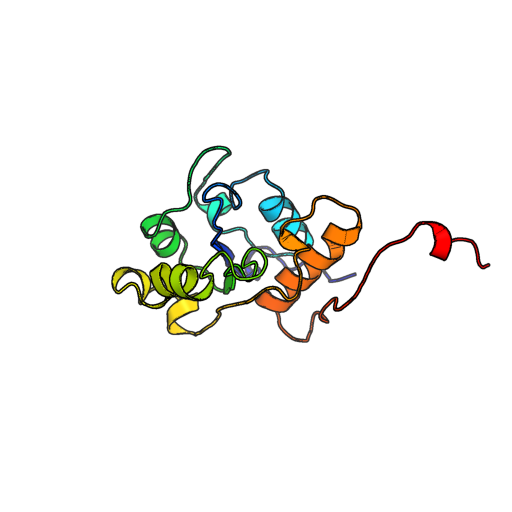 CA 1
ATOM 592 C C . LYS A 1 81 ? 9.525 -8.891 8.858 1.00 93.44 81 LYS A C 1
ATOM 594 O O . LYS A 1 81 ? 8.578 -8.688 9.612 1.00 93.44 81 LYS A O 1
ATOM 599 N N . PHE A 1 82 ? 9.955 -8.007 7.958 1.00 93.81 82 PHE A N 1
ATOM 600 C CA . PHE A 1 82 ? 9.305 -6.707 7.775 1.00 93.81 82 PHE A CA 1
ATOM 601 C C . PHE A 1 82 ? 7.811 -6.867 7.455 1.00 93.81 82 PHE A C 1
ATOM 603 O O . PHE A 1 82 ? 6.975 -6.216 8.070 1.00 93.81 82 PHE A O 1
ATOM 610 N N . ASN A 1 83 ? 7.448 -7.790 6.561 1.00 95.56 83 ASN A N 1
ATOM 611 C CA . ASN A 1 83 ? 6.049 -8.058 6.225 1.00 95.56 83 ASN A CA 1
ATOM 612 C C . ASN A 1 83 ? 5.255 -8.567 7.442 1.00 95.56 83 ASN A C 1
ATOM 614 O O . ASN A 1 83 ? 4.148 -8.086 7.698 1.00 95.56 83 ASN A O 1
ATOM 618 N N . ARG A 1 84 ? 5.822 -9.482 8.241 1.00 96.44 84 ARG A N 1
ATOM 619 C CA . ARG A 1 84 ? 5.189 -9.990 9.474 1.00 96.44 84 ARG A CA 1
ATOM 620 C C . ARG A 1 84 ? 4.932 -8.902 10.515 1.00 96.44 84 ARG A C 1
ATOM 622 O O . ARG A 1 84 ? 3.919 -8.971 11.201 1.00 96.44 84 ARG A O 1
ATOM 629 N N . GLU A 1 85 ? 5.764 -7.860 10.591 1.00 96.69 85 GLU A N 1
ATOM 630 C CA . GLU A 1 85 ? 5.533 -6.722 11.502 1.00 96.69 85 GLU A CA 1
ATOM 631 C C . GLU A 1 85 ? 4.209 -5.985 11.240 1.00 96.69 85 GLU A C 1
ATOM 633 O O . GLU A 1 85 ? 3.725 -5.273 12.124 1.00 96.69 85 GLU A O 1
ATOM 638 N N . TYR A 1 86 ? 3.616 -6.150 10.055 1.00 97.69 86 TYR A N 1
ATOM 639 C CA . TYR A 1 86 ? 2.292 -5.627 9.720 1.00 97.69 86 TYR A CA 1
ATOM 640 C C . TYR A 1 86 ? 1.233 -6.730 9.688 1.00 97.69 86 TYR A C 1
ATOM 642 O O . TYR A 1 86 ? 0.157 -6.561 10.253 1.00 97.69 86 TYR A O 1
ATOM 650 N N . LEU A 1 87 ? 1.521 -7.862 9.041 1.00 97.75 87 LEU A N 1
ATOM 651 C CA . LEU A 1 87 ? 0.527 -8.921 8.834 1.00 97.75 87 LEU A CA 1
ATOM 652 C C . LEU A 1 87 ? 0.123 -9.628 10.135 1.00 97.75 87 LEU A C 1
ATOM 654 O O . LEU A 1 87 ? -1.038 -10.009 10.274 1.00 97.75 87 LEU A O 1
ATOM 658 N N . ASP A 1 88 ? 1.047 -9.741 11.092 1.00 97.81 88 ASP A N 1
ATOM 659 C CA . ASP A 1 88 ? 0.810 -10.398 12.382 1.00 97.81 88 ASP A CA 1
ATOM 660 C C . ASP A 1 88 ? 0.484 -9.386 13.498 1.00 97.81 88 ASP A C 1
ATOM 662 O O . ASP A 1 88 ? 0.279 -9.771 14.651 1.00 97.81 88 ASP A O 1
ATOM 666 N N . ASP A 1 89 ? 0.428 -8.084 13.184 1.00 98.31 89 ASP A N 1
ATOM 667 C CA . ASP A 1 89 ? 0.140 -7.045 14.174 1.00 98.31 89 ASP A CA 1
ATOM 668 C C . ASP A 1 89 ? -1.311 -7.174 14.679 1.00 98.31 89 ASP A C 1
ATOM 670 O O . ASP A 1 89 ? -2.245 -7.098 13.869 1.00 98.31 89 ASP A O 1
ATOM 674 N N . PRO A 1 90 ? -1.545 -7.336 15.998 1.00 98.06 90 PRO A N 1
ATOM 675 C CA . PRO A 1 90 ? -2.892 -7.465 16.554 1.00 98.06 90 PRO A CA 1
ATOM 676 C C . PRO A 1 90 ? -3.810 -6.276 16.239 1.00 98.06 90 PRO A C 1
ATOM 678 O O . PRO A 1 90 ? -5.012 -6.460 16.046 1.00 98.06 90 PRO A O 1
ATOM 681 N N . GLY A 1 91 ? -3.256 -5.063 16.159 1.00 98.00 91 GLY A N 1
ATOM 682 C CA . GLY A 1 91 ? -3.987 -3.838 15.843 1.00 98.00 91 GLY A CA 1
ATOM 683 C C . GLY A 1 91 ? -4.430 -3.746 14.383 1.00 98.00 91 GLY A C 1
ATOM 684 O O . GLY A 1 91 ? -5.347 -2.988 14.076 1.00 98.00 91 GLY A O 1
ATOM 685 N N . LEU A 1 92 ? -3.833 -4.542 13.490 1.00 98.56 92 LEU A N 1
ATOM 686 C CA . LEU A 1 92 ? -4.173 -4.567 12.068 1.00 98.56 92 LEU A CA 1
ATOM 687 C C . LEU A 1 92 ? -5.117 -5.716 11.681 1.00 98.56 92 LEU A C 1
ATOM 689 O O . LEU A 1 92 ? -5.607 -5.743 10.556 1.00 98.56 92 LEU A O 1
ATOM 693 N N . GLN A 1 93 ? -5.462 -6.628 12.596 1.00 98.31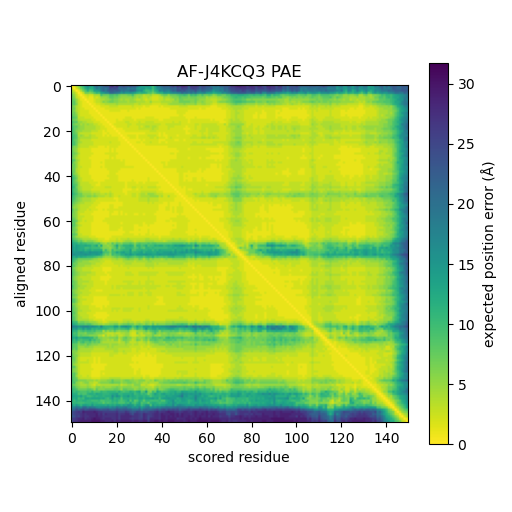 93 GLN A N 1
ATOM 694 C CA . GLN A 1 93 ? -6.305 -7.795 12.277 1.00 98.31 93 GLN A CA 1
ATOM 695 C C . GLN A 1 93 ? -7.754 -7.438 11.894 1.00 98.31 93 GLN A C 1
ATOM 697 O O . GLN A 1 93 ? -8.478 -8.262 11.333 1.00 98.31 93 GLN A O 1
ATOM 702 N N . THR A 1 94 ? -8.197 -6.209 12.176 1.00 97.81 94 THR A N 1
ATOM 703 C CA . THR A 1 94 ? -9.504 -5.687 11.746 1.00 97.81 94 THR A CA 1
ATOM 704 C C . THR A 1 94 ? -9.492 -5.140 10.317 1.00 97.81 94 THR A C 1
ATOM 706 O O . THR A 1 94 ? -10.566 -4.951 9.738 1.00 97.81 94 THR A O 1
ATOM 709 N N . VAL A 1 95 ? -8.308 -4.918 9.735 1.00 98.69 95 VAL A N 1
ATOM 710 C CA . VAL A 1 95 ? -8.139 -4.402 8.374 1.00 98.69 95 VAL A CA 1
ATOM 711 C C . VAL A 1 95 ? -8.653 -5.426 7.368 1.00 98.69 95 VAL A C 1
ATOM 713 O O . VAL A 1 95 ? -8.254 -6.592 7.385 1.00 98.69 95 VAL A O 1
ATOM 716 N N . ARG A 1 96 ? -9.518 -4.976 6.455 1.00 98.62 96 ARG A N 1
ATOM 717 C CA . ARG A 1 96 ? -10.189 -5.782 5.431 1.00 98.62 96 ARG A CA 1
ATOM 718 C C . ARG A 1 96 ? -9.192 -6.624 4.646 1.00 98.62 96 ARG A C 1
ATOM 720 O O . ARG A 1 96 ? -9.342 -7.841 4.636 1.00 98.62 96 ARG A O 1
ATOM 727 N N . ALA A 1 97 ? -8.157 -6.008 4.075 1.00 98.62 97 ALA A N 1
ATOM 728 C CA . ALA A 1 97 ? -7.150 -6.729 3.302 1.00 98.62 97 ALA A CA 1
ATOM 729 C C . ALA A 1 97 ? -6.455 -7.860 4.087 1.00 98.62 97 ALA A C 1
ATOM 731 O O . ALA A 1 97 ? -6.193 -8.919 3.523 1.00 98.62 97 ALA A O 1
ATOM 732 N N . ILE A 1 98 ? -6.199 -7.690 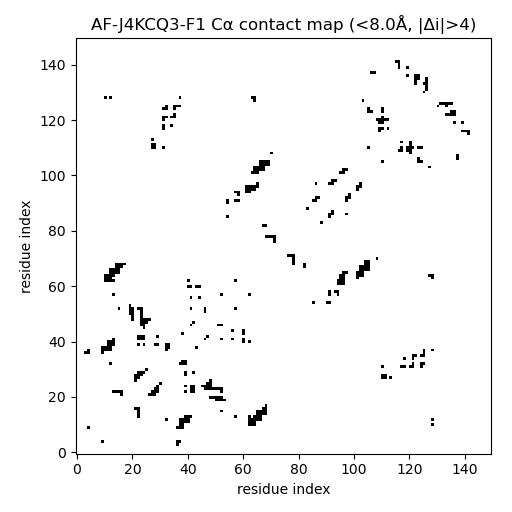5.389 1.00 98.44 98 ILE A N 1
ATOM 733 C CA . ILE A 1 98 ? -5.585 -8.735 6.228 1.00 98.44 98 ILE A CA 1
ATOM 734 C C . ILE A 1 98 ? -6.605 -9.831 6.543 1.00 98.44 98 ILE A C 1
ATOM 736 O O . ILE A 1 98 ? -6.350 -11.009 6.284 1.00 98.44 98 ILE A O 1
ATOM 740 N N . ARG A 1 99 ? -7.796 -9.451 7.018 1.00 98.25 99 ARG A N 1
ATOM 741 C CA . ARG A 1 99 ? -8.885 -10.382 7.352 1.00 98.25 99 ARG A CA 1
ATOM 742 C C . ARG A 1 99 ? -9.296 -11.254 6.163 1.00 98.25 99 ARG A C 1
ATOM 744 O O . ARG A 1 99 ? -9.549 -12.445 6.323 1.00 98.25 99 ARG A O 1
ATOM 751 N N . GLU A 1 100 ? -9.367 -10.659 4.977 1.00 98.19 100 GLU A N 1
ATOM 752 C CA . GLU A 1 100 ? -9.800 -11.302 3.728 1.00 98.19 100 GLU A CA 1
ATOM 753 C C . GLU A 1 100 ? -8.625 -11.842 2.901 1.00 98.19 100 GLU A C 1
ATOM 755 O O . GLU A 1 100 ? -8.817 -12.318 1.781 1.00 98.19 100 GLU A O 1
ATOM 760 N N . ARG A 1 101 ? -7.406 -11.799 3.460 1.00 97.06 101 ARG A N 1
ATOM 761 C CA . ARG A 1 101 ? -6.167 -12.292 2.841 1.00 97.06 101 ARG A CA 1
ATOM 762 C C . ARG A 1 101 ? -5.890 -11.698 1.454 1.00 97.06 101 ARG A C 1
ATOM 76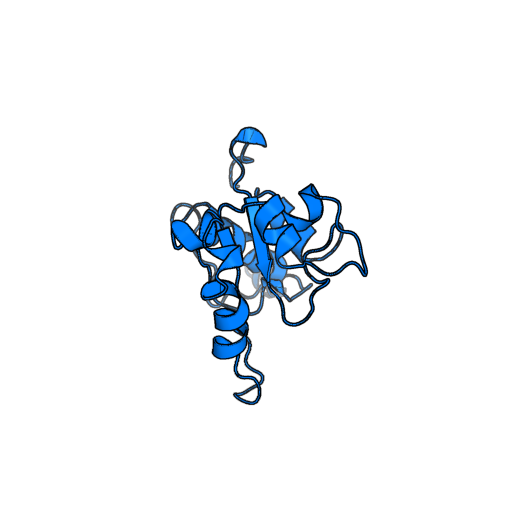4 O O . ARG A 1 101 ? -5.272 -12.347 0.615 1.00 97.06 101 ARG A O 1
ATOM 771 N N . GLN A 1 102 ? -6.299 -10.454 1.228 1.00 97.88 102 GLN A N 1
ATOM 772 C CA . GLN A 1 102 ? -5.991 -9.667 0.031 1.00 97.88 102 GLN A CA 1
ATOM 773 C C . GLN A 1 102 ? -4.609 -9.011 0.161 1.00 97.88 102 GLN A C 1
ATOM 775 O O . GLN A 1 102 ? -4.454 -7.787 0.127 1.00 97.88 102 GLN A O 1
ATOM 780 N N . ILE A 1 103 ? -3.596 -9.855 0.369 1.00 97.50 103 ILE A N 1
ATOM 781 C CA . ILE A 1 103 ? -2.196 -9.452 0.487 1.00 97.50 103 ILE A CA 1
ATOM 782 C C . ILE A 1 103 ? -1.511 -9.720 -0.843 1.00 97.50 103 ILE A C 1
ATOM 784 O O . ILE A 1 103 ? -1.366 -10.875 -1.247 1.00 97.50 103 ILE A O 1
ATOM 788 N N . TYR A 1 104 ? -1.071 -8.658 -1.509 1.00 95.62 104 TYR A N 1
ATOM 789 C CA . TYR A 1 104 ? -0.458 -8.753 -2.822 1.00 95.62 104 TYR A CA 1
ATOM 790 C C . TYR A 1 104 ? 1.053 -8.550 -2.753 1.00 95.62 104 TYR A C 1
ATOM 792 O O . TYR A 1 104 ? 1.547 -7.602 -2.141 1.00 95.62 104 TYR A O 1
ATOM 800 N N . ARG A 1 105 ? 1.790 -9.450 -3.404 1.00 92.56 105 ARG A N 1
ATOM 801 C CA . ARG A 1 105 ? 3.237 -9.356 -3.599 1.00 92.56 105 ARG A CA 1
ATOM 802 C C . ARG A 1 105 ? 3.471 -9.019 -5.074 1.00 92.56 105 ARG A C 1
ATOM 804 O O . ARG A 1 105 ? 3.151 -9.862 -5.910 1.00 92.56 105 ARG A O 1
ATOM 811 N N . PRO A 1 106 ? 3.964 -7.815 -5.403 1.00 87.31 106 PRO A N 1
ATOM 812 C CA . PRO A 1 106 ? 4.215 -7.431 -6.786 1.00 87.31 106 PRO A CA 1
ATOM 813 C C . PRO A 1 106 ? 5.304 -8.327 -7.376 1.00 87.31 106 PRO A C 1
ATOM 815 O O . PRO A 1 106 ? 6.252 -8.704 -6.684 1.00 87.31 106 PRO A O 1
ATOM 818 N N . HIS A 1 107 ? 5.148 -8.692 -8.646 1.00 74.44 107 HIS A N 1
ATOM 819 C CA . HIS A 1 107 ? 6.003 -9.701 -9.279 1.00 74.44 107 HIS A CA 1
ATOM 820 C C . HIS A 1 107 ? 7.396 -9.163 -9.599 1.00 74.44 107 HIS A C 1
ATOM 822 O O . HIS A 1 107 ? 8.368 -9.915 -9.625 1.00 74.44 107 HIS A O 1
ATOM 828 N N . GLU A 1 108 ? 7.498 -7.857 -9.829 1.00 67.62 108 GLU A N 1
ATOM 829 C CA . GLU A 1 108 ? 8.743 -7.189 -10.174 1.00 67.62 108 GLU A CA 1
ATOM 830 C C . GLU A 1 108 ? 8.818 -5.808 -9.508 1.00 67.62 108 GLU A C 1
ATOM 832 O O . GLU A 1 108 ? 7.839 -5.276 -8.979 1.00 67.62 108 GLU A O 1
ATOM 837 N N . GLY A 1 109 ? 9.994 -5.181 -9.559 1.00 70.88 109 GLY A N 1
ATOM 838 C CA . GLY A 1 109 ? 10.212 -3.837 -9.020 1.00 70.88 109 GLY A CA 1
ATOM 839 C C . GLY A 1 109 ? 9.507 -2.713 -9.791 1.00 70.88 109 GLY A C 1
ATOM 840 O O . GLY A 1 109 ? 9.800 -1.549 -9.528 1.00 70.88 109 GLY A O 1
ATOM 841 N N . TYR A 1 110 ? 8.608 -3.020 -10.739 1.00 75.62 110 TYR A N 1
ATOM 842 C CA . TYR A 1 110 ? 7.973 -2.028 -11.612 1.00 75.62 110 TYR A CA 1
ATOM 843 C C . TYR A 1 110 ? 7.226 -0.949 -10.846 1.00 75.62 110 TYR A C 1
ATOM 845 O O . TYR A 1 110 ? 7.265 0.209 -11.253 1.00 75.62 110 TYR A O 1
ATOM 853 N N . ILE A 1 111 ? 6.591 -1.294 -9.720 1.00 80.12 111 ILE A N 1
ATOM 854 C CA . ILE A 1 111 ? 5.902 -0.283 -8.918 1.00 80.12 111 ILE A CA 1
ATOM 855 C C . ILE A 1 111 ? 6.893 0.779 -8.413 1.00 80.12 111 ILE A C 1
ATOM 857 O O . ILE A 1 111 ? 6.561 1.956 -8.369 1.00 80.12 111 ILE A O 1
ATOM 861 N N . TYR A 1 112 ? 8.151 0.418 -8.155 1.00 83.50 112 TYR A N 1
ATOM 862 C CA . TYR A 1 112 ? 9.190 1.323 -7.656 1.00 83.50 112 TYR A CA 1
ATOM 863 C C . TYR A 1 112 ? 9.982 2.050 -8.759 1.00 83.50 112 TYR A C 1
ATOM 865 O O . TYR A 1 112 ? 10.849 2.862 -8.438 1.00 83.50 112 TYR A O 1
ATOM 873 N N . ASN A 1 113 ? 9.711 1.783 -10.041 1.00 79.12 113 ASN A N 1
ATOM 874 C CA . ASN A 1 113 ? 10.489 2.318 -11.158 1.00 79.12 113 ASN A CA 1
ATOM 875 C C . ASN A 1 113 ? 9.732 3.423 -11.916 1.00 79.12 113 ASN A C 1
ATOM 877 O O . ASN A 1 113 ? 8.666 3.190 -12.476 1.00 79.12 113 ASN A O 1
ATOM 881 N N . ALA A 1 114 ? 10.332 4.611 -12.010 1.00 80.81 114 ALA A N 1
ATOM 882 C CA . ALA A 1 114 ? 9.824 5.739 -12.793 1.00 80.81 114 ALA A CA 1
ATOM 883 C C . ALA A 1 114 ? 10.363 5.755 -14.245 1.00 80.81 114 ALA A C 1
ATOM 885 O O . ALA A 1 114 ? 10.755 6.804 -14.754 1.00 80.81 114 ALA A O 1
ATOM 886 N N . SER A 1 115 ? 10.407 4.597 -14.910 1.00 84.62 115 SER A N 1
ATOM 887 C CA . SER A 1 115 ? 10.803 4.453 -16.323 1.00 84.62 115 SER A CA 1
ATOM 888 C C . SER A 1 115 ? 9.590 4.226 -17.233 1.00 84.62 115 SER A C 1
ATOM 890 O O . SER A 1 115 ? 8.452 4.196 -16.767 1.00 84.62 115 SER A O 1
ATOM 892 N N . GLN A 1 116 ? 9.807 4.015 -18.534 1.00 81.00 116 GLN A N 1
ATOM 893 C CA . GLN A 1 116 ? 8.739 3.628 -19.462 1.00 81.00 116 GLN A CA 1
ATOM 894 C C . GLN A 1 116 ? 7.994 2.350 -19.030 1.00 81.00 116 GLN A C 1
ATOM 896 O O . GLN A 1 116 ? 6.809 2.201 -19.323 1.00 81.00 116 GLN A O 1
ATOM 901 N N . ASP A 1 117 ? 8.653 1.473 -18.269 1.00 85.50 117 ASP A N 1
ATOM 902 C CA . ASP A 1 117 ? 8.072 0.227 -17.766 1.00 85.50 117 ASP A CA 1
ATOM 903 C C . ASP A 1 117 ? 7.083 0.447 -16.612 1.00 85.50 117 ASP A C 1
ATOM 905 O O . ASP A 1 117 ? 6.415 -0.493 -16.187 1.00 85.50 117 ASP A O 1
ATOM 909 N N . MET A 1 118 ? 6.917 1.683 -16.120 1.00 87.25 118 MET A N 1
ATOM 910 C CA . MET A 1 118 ? 5.957 2.001 -15.054 1.00 87.25 118 MET A CA 1
ATOM 911 C C . MET A 1 118 ? 4.516 1.590 -15.412 1.00 87.25 118 MET A C 1
ATOM 913 O O . MET A 1 118 ? 3.708 1.305 -14.530 1.00 87.25 118 MET A O 1
ATOM 917 N N . ILE A 1 119 ? 4.190 1.494 -16.709 1.00 87.62 119 ILE A N 1
ATOM 918 C CA . ILE A 1 119 ? 2.896 0.983 -17.181 1.00 87.62 119 ILE A CA 1
ATOM 919 C C . ILE A 1 119 ? 2.646 -0.463 -16.730 1.00 87.62 119 ILE A C 1
ATOM 921 O O . ILE A 1 119 ? 1.511 -0.815 -16.412 1.00 87.62 119 ILE A O 1
ATOM 925 N N . PHE A 1 120 ? 3.697 -1.280 -16.635 1.00 90.06 120 PHE A N 1
ATOM 926 C CA . PHE A 1 120 ? 3.619 -2.634 -16.098 1.00 90.06 120 PHE A CA 1
ATOM 927 C C . PHE A 1 120 ? 3.401 -2.606 -14.584 1.00 90.06 120 PHE A C 1
ATOM 929 O O . PHE A 1 120 ? 2.632 -3.408 -14.073 1.00 90.06 120 PHE A O 1
ATOM 936 N N . GLY A 1 121 ? 3.944 -1.617 -13.869 1.00 91.00 121 GLY A N 1
ATOM 937 C CA . GLY A 1 121 ? 3.615 -1.388 -12.458 1.00 91.00 121 GLY A CA 1
ATOM 938 C C . GLY A 1 121 ? 2.130 -1.075 -12.245 1.00 91.00 121 GLY A C 1
ATOM 939 O O . GLY A 1 121 ? 1.489 -1.654 -11.371 1.00 91.00 121 GLY A O 1
ATOM 940 N N . ALA A 1 122 ? 1.547 -0.216 -13.087 1.00 92.50 122 ALA A N 1
ATOM 941 C CA . ALA A 1 122 ? 0.112 0.073 -13.046 1.00 92.50 122 ALA A CA 1
ATOM 942 C C . ALA A 1 122 ? -0.740 -1.163 -13.392 1.00 92.50 122 ALA A C 1
ATOM 944 O O . ALA A 1 122 ? -1.772 -1.403 -12.769 1.00 92.50 122 ALA A O 1
ATOM 945 N N . GLN A 1 123 ? -0.306 -1.970 -14.361 1.00 92.00 123 GLN A N 1
ATOM 946 C CA . GLN A 1 123 ? -0.983 -3.214 -14.721 1.00 92.00 123 GLN A CA 1
ATOM 947 C C . GLN A 1 123 ? -0.901 -4.267 -13.600 1.00 92.00 123 GLN A C 1
ATOM 949 O O . GLN A 1 123 ? -1.887 -4.956 -13.357 1.00 92.00 123 GLN A O 1
ATOM 954 N N . ASP A 1 124 ? 0.222 -4.345 -12.882 1.00 92.62 124 ASP A N 1
ATOM 955 C CA . ASP A 1 124 ? 0.410 -5.215 -11.714 1.00 92.62 124 ASP A CA 1
ATOM 956 C C . ASP A 1 124 ? -0.531 -4.806 -10.561 1.00 92.62 124 ASP A C 1
ATOM 958 O O . ASP A 1 124 ? -1.238 -5.639 -9.996 1.00 92.62 124 ASP A O 1
ATOM 962 N N . ILE A 1 125 ? -0.653 -3.500 -10.284 1.00 94.69 125 ILE A N 1
ATOM 963 C CA . ILE A 1 125 ? -1.615 -2.962 -9.301 1.00 94.69 125 ILE A CA 1
ATOM 964 C C . ILE A 1 125 ? -3.066 -3.242 -9.721 1.00 94.69 125 ILE A C 1
ATOM 966 O O . ILE A 1 125 ? -3.899 -3.604 -8.891 1.00 94.69 125 ILE A O 1
ATOM 970 N N . ALA A 1 126 ? -3.389 -3.093 -11.006 1.00 94.50 126 ALA A N 1
ATOM 971 C CA . ALA A 1 126 ? -4.727 -3.381 -11.511 1.00 94.50 126 ALA A CA 1
ATOM 972 C C . ALA A 1 126 ? -5.059 -4.882 -11.427 1.00 94.50 126 ALA A C 1
ATOM 974 O O . ALA A 1 126 ? -6.179 -5.233 -11.060 1.00 94.50 126 ALA A O 1
ATOM 975 N N . HIS A 1 127 ? -4.094 -5.766 -11.693 1.00 93.94 127 HIS A N 1
ATOM 976 C CA . HIS A 1 127 ? -4.246 -7.203 -11.457 1.00 93.94 127 HIS A CA 1
ATOM 977 C C . HIS A 1 127 ? -4.445 -7.510 -9.970 1.00 93.94 127 HIS A C 1
ATOM 979 O O . HIS A 1 127 ? -5.339 -8.274 -9.621 1.00 93.94 127 HIS A O 1
ATOM 985 N N . ALA A 1 128 ? -3.696 -6.860 -9.077 1.00 94.31 128 ALA A N 1
ATOM 986 C CA . ALA A 1 128 ? -3.886 -7.012 -7.636 1.00 94.31 128 ALA A CA 1
ATOM 987 C C . ALA A 1 128 ? -5.317 -6.660 -7.185 1.00 94.31 128 ALA A C 1
ATOM 989 O O . ALA A 1 128 ? -5.871 -7.316 -6.308 1.00 94.31 128 ALA A O 1
ATOM 990 N N . ALA A 1 129 ? -5.919 -5.632 -7.789 1.00 95.56 129 ALA A N 1
ATOM 991 C CA . ALA A 1 129 ? -7.257 -5.152 -7.447 1.00 95.56 129 ALA A CA 1
ATOM 992 C C . ALA A 1 129 ? -8.400 -5.935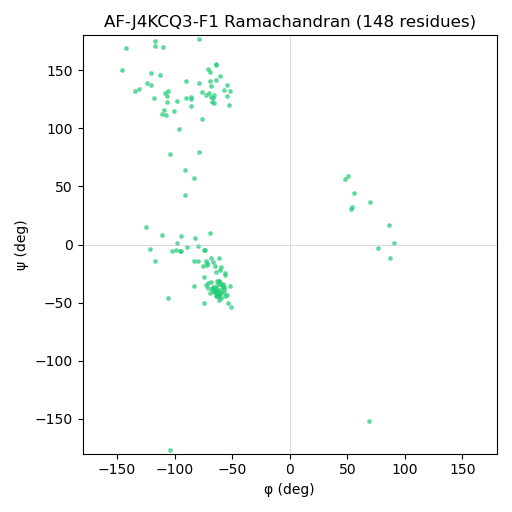 -8.109 1.00 95.56 129 ALA A C 1
ATOM 994 O O . ALA A 1 129 ? -9.469 -6.089 -7.512 1.00 95.56 129 ALA A O 1
ATOM 995 N N . TYR A 1 130 ? -8.205 -6.390 -9.347 1.00 93.94 130 TYR A N 1
ATOM 996 C CA . TYR A 1 130 ? -9.283 -6.914 -10.189 1.00 93.94 130 TYR A CA 1
ATOM 997 C C . TYR A 1 130 ? -9.071 -8.362 -10.656 1.00 93.94 130 TYR A C 1
ATOM 999 O O . TYR A 1 130 ? -9.961 -8.944 -11.277 1.00 93.94 130 TYR A O 1
ATOM 1007 N N . GLY A 1 131 ? -7.925 -8.961 -10.336 1.00 91.81 131 GLY A N 1
ATOM 1008 C CA . GLY A 1 131 ? -7.559 -10.328 -10.693 1.00 91.81 131 GLY A CA 1
ATOM 1009 C C . GLY A 1 131 ? -7.310 -10.518 -12.189 1.00 91.81 131 GLY A C 1
ATOM 1010 O O . GLY A 1 131 ? -6.956 -9.588 -12.916 1.00 91.81 131 GLY A O 1
ATOM 1011 N N . ASP A 1 132 ? -7.545 -11.744 -12.660 1.00 87.81 132 ASP A N 1
ATOM 1012 C CA . ASP A 1 132 ? -7.180 -12.227 -14.001 1.00 87.81 132 ASP A CA 1
ATOM 1013 C C . ASP A 1 132 ? -7.840 -11.484 -15.172 1.00 87.81 132 ASP A C 1
ATOM 1015 O O . ASP A 1 132 ? -7.419 -11.639 -16.321 1.00 87.81 132 ASP A O 1
ATOM 1019 N N . ILE A 1 133 ? -8.849 -10.643 -14.914 1.00 87.31 133 ILE A N 1
ATOM 1020 C CA . ILE A 1 133 ? -9.410 -9.767 -15.954 1.00 87.31 133 ILE A CA 1
ATOM 1021 C C . ILE A 1 133 ? -8.371 -8.752 -16.457 1.00 87.31 133 ILE A C 1
ATOM 1023 O O . ILE A 1 133 ? -8.486 -8.249 -17.577 1.00 87.31 133 ILE A O 1
ATOM 1027 N N . VAL A 1 134 ? -7.358 -8.460 -15.636 1.00 88.31 134 VAL A N 1
ATOM 1028 C CA . VAL A 1 134 ? -6.156 -7.725 -16.014 1.00 88.31 134 VAL A CA 1
ATOM 1029 C C . VAL A 1 134 ? -4.997 -8.722 -16.034 1.00 88.31 134 VAL A C 1
ATOM 1031 O O . VAL A 1 134 ? -4.660 -9.259 -14.989 1.00 88.31 134 VAL A O 1
ATOM 1034 N N . PRO A 1 135 ? -4.359 -9.009 -17.176 1.00 86.12 135 PRO A N 1
ATOM 1035 C CA . PRO A 1 135 ? -3.267 -9.980 -17.212 1.00 86.12 135 PRO A CA 1
ATOM 1036 C C . PRO A 1 135 ? -2.022 -9.454 -16.484 1.00 86.12 135 PRO A C 1
ATOM 1038 O O . PRO A 1 135 ? -1.742 -8.256 -16.538 1.00 86.12 135 PRO A O 1
ATOM 1041 N N . LEU A 1 136 ? -1.236 -10.343 -15.872 1.00 82.69 136 LEU A N 1
ATOM 1042 C CA . LEU A 1 136 ? 0.045 -9.983 -15.256 1.00 82.69 136 LEU A CA 1
ATOM 1043 C C . LEU A 1 136 ? 1.095 -9.584 -16.309 1.00 82.69 136 LEU A C 1
ATOM 1045 O O . LEU A 1 136 ? 1.251 -10.282 -17.318 1.00 82.69 136 LEU A O 1
ATOM 1049 N N . PRO A 1 137 ? 1.865 -8.507 -16.087 1.00 78.31 137 PRO A N 1
ATOM 1050 C CA . PRO A 1 137 ? 2.922 -8.079 -16.995 1.00 78.31 137 PRO A CA 1
ATOM 1051 C C . PRO A 1 137 ? 4.271 -8.708 -16.615 1.00 78.31 137 PRO A C 1
ATOM 1053 O O . PRO A 1 137 ? 5.203 -8.015 -16.223 1.00 78.31 137 PRO A O 1
ATOM 1056 N N . VAL A 1 138 ? 4.384 -10.031 -16.707 1.00 74.88 138 VAL A N 1
ATOM 1057 C CA . VAL A 1 138 ? 5.626 -10.739 -16.349 1.00 74.88 138 VAL A CA 1
ATOM 1058 C C . VAL A 1 138 ? 6.679 -10.573 -17.456 1.00 74.88 138 VAL A C 1
ATOM 1060 O O . VAL A 1 138 ? 6.367 -10.798 -18.628 1.00 74.88 138 VAL A O 1
ATOM 1063 N N . HIS A 1 139 ? 7.916 -10.208 -17.092 1.00 73.12 139 HIS A N 1
ATOM 1064 C CA . HIS A 1 139 ? 9.079 -10.098 -17.989 1.00 73.12 139 HIS A CA 1
ATOM 1065 C C . HIS A 1 139 ? 8.869 -9.171 -19.196 1.00 73.12 139 HIS A C 1
ATOM 1067 O O . HIS A 1 139 ? 9.216 -9.506 -20.334 1.00 73.12 139 HIS A O 1
ATOM 1073 N N . ARG A 1 140 ? 8.271 -7.999 -18.966 1.00 74.81 140 ARG A N 1
ATOM 1074 C CA . ARG A 1 140 ? 7.970 -7.024 -20.017 1.00 74.81 140 ARG A CA 1
ATOM 1075 C C . ARG A 1 140 ? 8.883 -5.805 -19.915 1.00 74.81 140 ARG A C 1
ATOM 1077 O O . ARG A 1 140 ? 8.980 -5.177 -18.875 1.00 74.81 140 ARG A O 1
ATOM 1084 N N . HIS A 1 141 ? 9.486 -5.420 -21.034 1.00 72.44 141 HIS A N 1
ATOM 1085 C CA . HIS A 1 141 ? 10.271 -4.195 -21.136 1.00 72.44 141 HIS A CA 1
ATOM 1086 C C . HIS A 1 141 ? 9.892 -3.453 -22.411 1.00 72.44 141 HIS A C 1
ATOM 1088 O O . HIS A 1 141 ? 9.839 -4.058 -23.484 1.00 72.44 141 HIS A O 1
ATOM 1094 N N . LEU A 1 142 ? 9.632 -2.153 -22.310 1.00 72.69 142 LEU A N 1
ATOM 1095 C CA . LEU A 1 142 ? 9.437 -1.312 -23.484 1.00 72.69 142 LEU A CA 1
ATOM 1096 C C . LEU A 1 142 ? 10.796 -0.825 -23.992 1.00 72.69 142 LEU A C 1
ATOM 1098 O O . LEU A 1 142 ? 11.511 -0.100 -23.298 1.00 72.69 142 LEU A O 1
ATOM 1102 N N . SER A 1 143 ? 11.126 -1.180 -25.236 1.00 76.19 143 SER A N 1
ATOM 1103 C CA . SER A 1 143 ? 12.330 -0.715 -25.930 1.00 76.19 143 SER A CA 1
ATOM 1104 C C . SER A 1 143 ? 11.977 0.039 -27.218 1.00 76.19 143 SER A C 1
ATOM 1106 O O . SER A 1 143 ? 10.993 -0.261 -27.891 1.00 76.19 143 SER A O 1
ATOM 1108 N N . VAL A 1 144 ? 12.794 1.031 -27.583 1.00 65.81 144 VAL A N 1
ATOM 1109 C CA . VAL A 1 144 ? 12.562 1.914 -28.748 1.00 65.81 144 VAL A CA 1
ATOM 1110 C C . VAL A 1 144 ? 12.606 1.155 -30.092 1.00 65.81 144 VAL A C 1
ATOM 1112 O O . VAL A 1 144 ? 12.074 1.629 -31.093 1.00 65.81 144 VAL A O 1
ATOM 1115 N N . VAL A 1 145 ? 13.199 -0.041 -30.134 1.00 62.19 145 VAL A N 1
ATOM 1116 C CA . VAL A 1 145 ? 13.431 -0.809 -31.372 1.00 62.19 145 VAL A CA 1
ATOM 1117 C C . VAL A 1 145 ? 12.209 -1.568 -31.902 1.00 62.19 145 VAL A C 1
ATOM 1119 O O . VAL A 1 145 ? 12.196 -1.924 -33.079 1.00 62.19 145 VAL A O 1
ATOM 1122 N N . GLU A 1 146 ? 11.142 -1.747 -31.119 1.00 56.12 146 GLU A N 1
ATOM 1123 C CA . GLU A 1 146 ? 9.936 -2.462 -31.583 1.00 56.12 146 GLU A CA 1
ATOM 1124 C C . GLU A 1 146 ? 9.066 -1.653 -32.573 1.00 56.12 146 GLU A C 1
ATOM 1126 O O . GLU A 1 146 ? 8.109 -2.180 -33.138 1.00 56.12 146 GLU A O 1
ATOM 1131 N N . GLY A 1 147 ? 9.409 -0.385 -32.838 1.00 50.34 147 GLY A N 1
ATOM 1132 C CA . GLY A 1 147 ? 8.676 0.496 -33.758 1.00 50.34 147 GLY A CA 1
ATOM 1133 C C . GLY A 1 147 ? 9.186 0.554 -35.205 1.00 50.34 147 GLY A C 1
ATOM 1134 O O . GLY A 1 147 ? 8.549 1.212 -36.023 1.00 50.34 147 GLY A O 1
ATOM 1135 N N . LEU A 1 148 ? 10.313 -0.090 -35.540 1.00 43.88 148 LEU A N 1
ATOM 1136 C CA . LEU A 1 148 ? 10.992 0.081 -36.842 1.00 43.88 148 LEU A CA 1
ATOM 1137 C C . LEU A 1 148 ? 10.941 -1.140 -37.773 1.00 43.88 148 LEU A C 1
ATOM 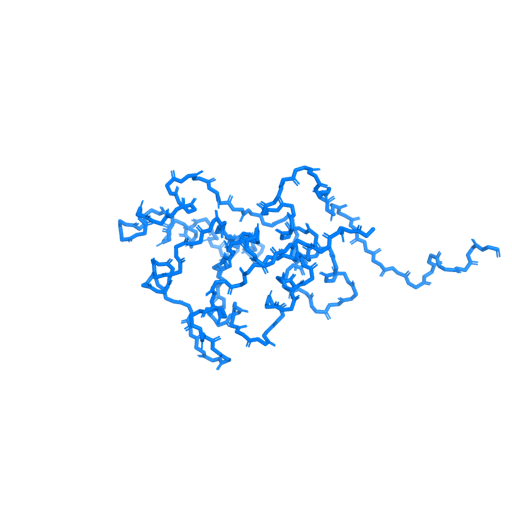1139 O O . LEU A 1 148 ? 11.573 -1.135 -38.823 1.00 43.88 148 LEU A O 1
ATOM 1143 N N . SER A 1 149 ? 10.168 -2.169 -37.429 1.00 44.28 149 SER A N 1
ATOM 1144 C CA . SER A 1 149 ? 9.855 -3.265 -38.356 1.00 44.28 149 SER A CA 1
ATOM 1145 C C . SER A 1 149 ? 8.431 -3.109 -38.890 1.00 44.28 149 SER A C 1
ATOM 1147 O O . SER A 1 149 ? 7.502 -3.767 -38.422 1.00 44.28 149 SER A O 1
ATOM 1149 N N . ARG A 1 150 ? 8.253 -2.199 -39.849 1.00 43.06 150 ARG A N 1
ATOM 1150 C CA . ARG A 1 150 ? 7.132 -2.196 -40.796 1.00 43.06 150 ARG A CA 1
ATOM 1151 C C . ARG A 1 150 ? 7.647 -1.872 -42.184 1.00 43.06 150 ARG A C 1
ATOM 1153 O O . ARG A 1 150 ? 8.468 -0.936 -42.280 1.00 43.06 150 ARG A O 1
#

pLDDT: mean 88.63, std 12.83, range [40.28, 98.69]